Protein AF-A0A0F2PE02-F1 (afdb_monomer_lite)

Structure (mmCIF, N/CA/C/O backbone):
data_AF-A0A0F2PE02-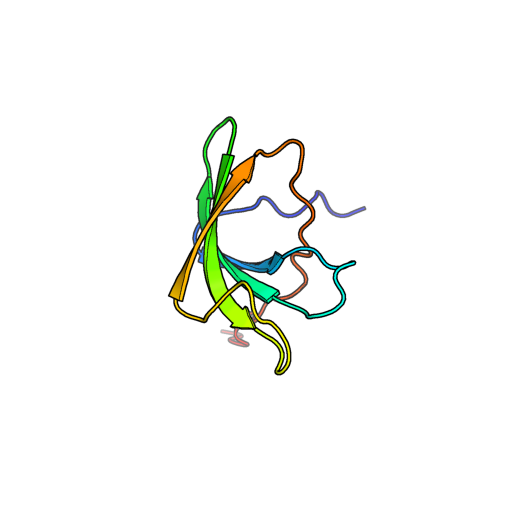F1
#
_entry.id   AF-A0A0F2PE02-F1
#
loop_
_atom_site.group_PDB
_atom_site.id
_atom_site.type_symbol
_atom_site.label_atom_id
_atom_site.label_alt_id
_atom_site.label_comp_id
_atom_site.label_asym_id
_atom_site.label_entity_id
_atom_site.label_seq_id
_atom_site.pdbx_PDB_ins_code
_atom_site.Cartn_x
_atom_site.Cartn_y
_atom_site.Cartn_z
_atom_site.occupancy
_atom_site.B_iso_or_equiv
_atom_site.auth_seq_id
_atom_site.auth_comp_id
_atom_site.auth_asym_id
_atom_site.auth_atom_id
_atom_site.pdbx_PDB_model_num
ATOM 1 N N . MET A 1 1 ? 24.448 -3.444 9.204 1.00 38.97 1 MET A N 1
ATOM 2 C CA . MET A 1 1 ? 23.306 -2.720 8.606 1.00 38.97 1 MET A CA 1
ATOM 3 C C . MET A 1 1 ? 22.496 -3.757 7.845 1.00 38.97 1 MET A C 1
ATOM 5 O O . MET A 1 1 ? 22.996 -4.273 6.857 1.00 38.97 1 MET A O 1
ATOM 9 N N . ALA A 1 2 ? 21.361 -4.211 8.391 1.00 37.44 2 ALA A N 1
ATOM 10 C CA . ALA A 1 2 ? 20.570 -5.254 7.734 1.00 37.44 2 ALA A CA 1
ATOM 11 C C . ALA A 1 2 ? 20.116 -4.743 6.355 1.00 37.44 2 ALA A C 1
ATOM 13 O O . ALA A 1 2 ? 19.752 -3.565 6.262 1.00 37.44 2 ALA A O 1
ATOM 14 N N . PRO A 1 3 ? 20.161 -5.569 5.293 1.00 41.03 3 PRO A N 1
ATOM 15 C CA . PRO A 1 3 ? 19.633 -5.159 4.001 1.00 41.03 3 PRO A CA 1
ATOM 16 C C . PRO A 1 3 ? 18.174 -4.723 4.190 1.00 41.03 3 PRO A C 1
ATOM 18 O O . PRO A 1 3 ? 17.474 -5.327 5.014 1.00 41.03 3 PRO A O 1
ATOM 21 N N . PRO A 1 4 ? 17.703 -3.678 3.485 1.00 53.16 4 PRO A N 1
ATOM 22 C CA . PRO A 1 4 ? 16.298 -3.304 3.536 1.00 53.16 4 PRO A CA 1
ATOM 23 C C . PRO A 1 4 ? 15.485 -4.554 3.203 1.00 53.16 4 PRO A C 1
ATOM 25 O O . PRO A 1 4 ? 15.630 -5.123 2.120 1.00 53.16 4 PRO A O 1
ATOM 28 N N . LYS A 1 5 ? 14.716 -5.036 4.187 1.00 60.94 5 LYS A N 1
ATOM 29 C CA . LYS A 1 5 ? 13.939 -6.271 4.079 1.00 60.94 5 LYS A CA 1
ATOM 30 C C . LYS A 1 5 ? 13.092 -6.149 2.816 1.00 60.94 5 LYS A C 1
ATOM 32 O O . LYS A 1 5 ? 12.345 -5.180 2.676 1.00 60.94 5 LYS A O 1
ATOM 37 N N . ALA A 1 6 ? 13.295 -7.058 1.865 1.00 67.56 6 ALA A N 1
ATOM 38 C CA . ALA A 1 6 ? 12.602 -7.001 0.589 1.00 67.56 6 ALA A CA 1
ATOM 39 C C . ALA A 1 6 ? 11.092 -6.966 0.850 1.00 67.56 6 ALA A C 1
ATOM 41 O O . ALA A 1 6 ? 10.573 -7.782 1.611 1.00 67.56 6 ALA A O 1
ATOM 42 N N . LEU A 1 7 ? 10.395 -6.004 0.245 1.00 78.94 7 LEU A N 1
ATOM 43 C CA . LEU A 1 7 ? 8.939 -5.986 0.269 1.00 78.94 7 LEU A CA 1
ATOM 44 C C . LEU A 1 7 ? 8.467 -7.157 -0.579 1.00 78.94 7 LEU A C 1
ATOM 46 O O . LEU A 1 7 ? 8.665 -7.161 -1.792 1.00 78.94 7 LEU A O 1
ATOM 50 N N . LEU A 1 8 ? 7.899 -8.156 0.081 1.00 86.56 8 LEU A N 1
ATOM 51 C CA . LEU A 1 8 ? 7.323 -9.337 -0.545 1.00 86.56 8 LEU A CA 1
ATOM 52 C C . LEU A 1 8 ? 5.808 -9.318 -0.337 1.00 86.56 8 LEU A C 1
ATOM 54 O O . LEU A 1 8 ? 5.362 -8.824 0.706 1.00 86.56 8 LEU A O 1
ATOM 58 N N . PRO A 1 9 ? 5.015 -9.869 -1.271 1.00 89.50 9 PRO A N 1
ATOM 59 C CA . PRO A 1 9 ? 3.603 -10.151 -1.029 1.00 89.50 9 PRO A CA 1
ATOM 60 C C . PRO A 1 9 ? 3.384 -10.816 0.339 1.00 89.50 9 PRO A C 1
ATOM 62 O O 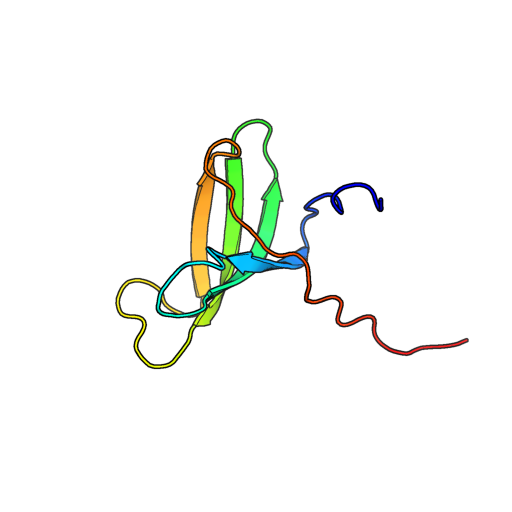. PRO A 1 9 ? 4.141 -11.700 0.734 1.00 89.50 9 PRO A O 1
ATOM 65 N N . GLY A 1 10 ? 2.386 -10.347 1.086 1.00 88.38 10 GLY A N 1
ATOM 66 C CA . GLY A 1 10 ? 2.097 -10.779 2.457 1.00 88.38 10 GLY A CA 1
ATOM 67 C C . GLY A 1 10 ? 2.830 -10.002 3.559 1.00 88.38 10 GLY A C 1
ATOM 68 O O . GLY A 1 10 ? 2.479 -10.138 4.731 1.00 88.38 10 GLY A O 1
ATOM 69 N N . THR A 1 11 ? 3.804 -9.147 3.227 1.00 88.81 11 THR A N 1
ATOM 70 C CA . THR A 1 11 ? 4.521 -8.345 4.235 1.00 88.81 11 THR A CA 1
ATOM 71 C C . THR A 1 11 ? 3.610 -7.263 4.807 1.00 88.81 11 THR A C 1
ATOM 73 O O . THR A 1 11 ? 3.057 -6.462 4.054 1.00 88.81 11 THR A O 1
ATOM 76 N N . LYS A 1 12 ? 3.492 -7.196 6.137 1.00 89.00 12 LYS A N 1
ATOM 77 C CA . LYS A 1 12 ? 2.799 -6.106 6.834 1.00 89.00 12 LYS A CA 1
ATOM 78 C C . LYS A 1 12 ? 3.732 -4.912 7.001 1.00 89.00 12 LYS A C 1
ATOM 80 O O . LYS A 1 12 ? 4.870 -5.055 7.451 1.00 89.00 12 LYS A O 1
ATOM 85 N N . VAL A 1 13 ? 3.245 -3.730 6.658 1.00 88.31 13 VAL A N 1
ATOM 86 C CA . VAL A 1 13 ? 4.012 -2.488 6.709 1.00 88.31 13 VAL A CA 1
ATOM 87 C C . VAL A 1 13 ? 3.179 -1.357 7.288 1.00 88.31 13 VAL A C 1
ATOM 89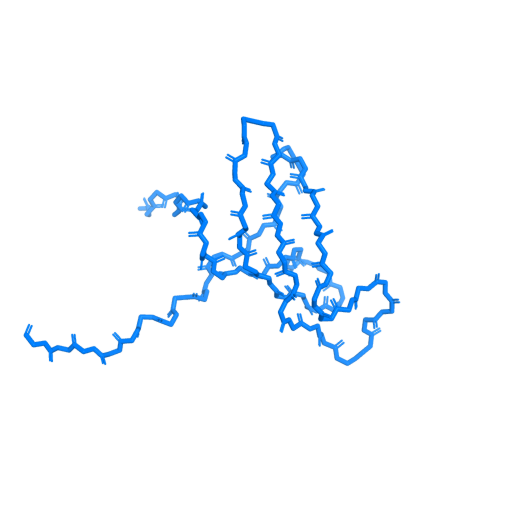 O O . VAL A 1 13 ? 1.956 -1.331 7.156 1.00 88.31 13 VAL A O 1
ATOM 92 N N . GLN A 1 14 ? 3.866 -0.391 7.886 1.00 89.69 14 GLN A N 1
ATOM 93 C CA . GLN A 1 14 ? 3.302 0.930 8.122 1.00 89.69 14 GLN A CA 1
ATOM 94 C C . GLN A 1 14 ? 3.543 1.788 6.880 1.00 89.69 14 GLN A C 1
ATOM 96 O O . GLN A 1 14 ? 4.693 1.966 6.460 1.00 89.69 14 GLN A O 1
ATOM 101 N N . LEU A 1 15 ? 2.464 2.297 6.298 1.00 87.06 15 LEU A N 1
ATOM 102 C CA . LEU A 1 15 ? 2.492 3.220 5.171 1.00 87.06 15 LEU A CA 1
ATOM 103 C C . LEU A 1 15 ? 2.656 4.651 5.687 1.00 87.06 15 LEU A C 1
ATOM 105 O O . LEU A 1 15 ? 2.037 5.020 6.682 1.00 87.06 15 LEU A O 1
ATOM 109 N N . TRP A 1 16 ? 3.491 5.438 5.005 1.00 87.88 16 TRP A N 1
ATOM 110 C CA . TRP A 1 16 ? 3.758 6.849 5.310 1.00 87.88 16 TRP A CA 1
ATOM 111 C C . TRP A 1 16 ? 4.043 7.096 6.803 1.00 87.88 16 TRP A C 1
ATOM 113 O O . TRP A 1 16 ? 3.275 7.758 7.491 1.00 87.88 16 TRP A O 1
ATOM 123 N N . PRO A 1 17 ? 5.173 6.605 7.342 1.00 80.31 17 PRO A N 1
ATOM 124 C CA . PRO A 1 17 ? 5.462 6.677 8.779 1.00 80.31 17 PRO A CA 1
ATOM 125 C C . PRO A 1 17 ? 5.623 8.107 9.332 1.00 80.31 17 PRO A C 1
ATOM 127 O O . PRO A 1 17 ? 5.772 8.276 10.537 1.00 80.31 17 PRO A O 1
ATOM 130 N N . LYS A 1 18 ? 5.635 9.127 8.465 1.00 81.94 18 LYS A N 1
ATOM 131 C CA . LYS A 1 18 ? 5.683 10.550 8.832 1.00 81.94 18 LYS A CA 1
ATOM 132 C C . LYS A 1 18 ? 4.316 11.242 8.781 1.00 81.94 18 LYS A C 1
ATOM 134 O O . LYS A 1 18 ? 4.253 12.447 8.996 1.00 81.94 18 LYS A O 1
ATOM 139 N N . ASP A 1 19 ? 3.264 10.511 8.434 1.00 83.25 19 ASP A N 1
ATOM 140 C CA . ASP A 1 19 ? 1.917 11.054 8.324 1.00 83.25 19 ASP A CA 1
ATOM 141 C C . ASP A 1 19 ? 1.277 11.237 9.707 1.00 83.25 19 ASP A C 1
ATOM 143 O O . ASP A 1 19 ? 1.669 10.577 10.672 1.00 83.25 19 ASP A O 1
ATOM 147 N N . THR A 1 20 ? 0.297 12.139 9.801 1.00 83.88 20 THR A N 1
ATOM 148 C CA . THR A 1 20 ? -0.385 12.467 11.064 1.00 83.88 20 THR A CA 1
ATOM 149 C C . THR A 1 20 ? -1.164 11.283 11.627 1.00 83.88 20 THR A C 1
ATOM 151 O O . THR A 1 20 ? -1.187 11.102 12.840 1.00 83.88 20 THR A O 1
ATOM 154 N N . TYR A 1 21 ? -1.767 10.470 10.757 1.00 86.69 21 TYR A N 1
ATOM 155 C CA . TYR A 1 21 ? -2.511 9.276 11.149 1.00 86.69 21 TYR A CA 1
ATOM 156 C C . TYR A 1 21 ? -1.845 8.042 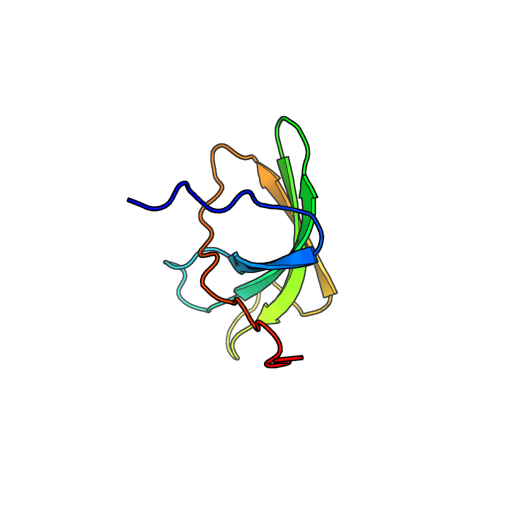10.562 1.00 86.69 21 TYR A C 1
ATOM 158 O O . TYR A 1 21 ? -1.662 7.928 9.343 1.00 86.69 21 TYR A O 1
ATOM 166 N N . TYR A 1 22 ? -1.482 7.095 11.421 1.00 87.12 22 TYR A N 1
ATOM 167 C CA . TYR A 1 22 ? -0.829 5.881 10.960 1.00 87.12 22 TYR A CA 1
ATOM 168 C C . TYR A 1 22 ? -1.781 4.992 10.169 1.00 87.12 22 TYR A C 1
ATOM 170 O O . TYR A 1 22 ? -2.956 4.818 10.494 1.00 87.12 22 TYR A O 1
ATOM 178 N N . LYS A 1 23 ? -1.229 4.417 9.103 1.00 89.88 23 LYS A N 1
ATOM 179 C CA . LYS A 1 23 ? -1.918 3.506 8.197 1.00 89.88 23 LYS A CA 1
ATOM 180 C C . LYS A 1 23 ? -1.083 2.251 8.090 1.00 89.88 23 LYS A C 1
ATOM 182 O O . LYS A 1 23 ? 0.131 2.312 7.874 1.00 89.88 23 LYS A O 1
ATOM 187 N N . TYR A 1 24 ? -1.731 1.113 8.222 1.00 91.44 24 TYR A N 1
ATOM 188 C CA . TYR A 1 24 ? -1.087 -0.182 8.139 1.00 91.44 24 TYR A CA 1
ATOM 189 C C . TYR A 1 24 ? -1.693 -0.949 6.984 1.00 91.44 24 TYR A C 1
ATOM 191 O O . TYR A 1 24 ? -2.904 -0.923 6.758 1.00 91.44 24 TYR A O 1
ATOM 199 N N . GLY A 1 25 ? -0.838 -1.633 6.244 1.00 91.81 25 GLY A N 1
ATOM 200 C CA . GLY A 1 25 ? -1.271 -2.426 5.114 1.00 91.81 25 GLY A CA 1
ATOM 201 C C . GLY A 1 25 ? -0.403 -3.645 4.907 1.00 91.81 25 GLY A C 1
ATOM 202 O O . GLY A 1 25 ? 0.695 -3.770 5.452 1.00 91.81 25 GLY A O 1
ATOM 203 N N . VAL A 1 26 ? -0.914 -4.550 4.090 1.00 92.88 26 VAL A N 1
ATOM 204 C CA . VAL A 1 26 ? -0.198 -5.726 3.619 1.00 92.88 26 VAL A CA 1
ATOM 205 C C . VAL A 1 26 ? 0.169 -5.540 2.154 1.00 92.88 26 VAL A C 1
ATOM 207 O O . VAL A 1 26 ? -0.643 -5.069 1.359 1.00 92.88 26 VAL A O 1
ATOM 210 N N . VAL A 1 27 ? 1.396 -5.896 1.783 1.00 92.19 27 VAL A N 1
ATOM 211 C CA . VAL A 1 27 ? 1.817 -5.937 0.379 1.00 92.19 27 VAL A CA 1
ATOM 212 C C . VAL A 1 27 ? 0.996 -7.003 -0.343 1.00 92.19 27 VAL A C 1
ATOM 214 O O . VAL A 1 27 ? 0.994 -8.163 0.060 1.00 92.19 27 VAL A O 1
ATOM 217 N N . VAL A 1 28 ? 0.325 -6.628 -1.425 1.00 93.38 28 VAL A N 1
ATOM 218 C CA . VAL A 1 28 ? -0.413 -7.559 -2.289 1.00 93.38 28 VAL A CA 1
ATOM 219 C C . VAL A 1 28 ? 0.461 -7.963 -3.468 1.00 93.38 28 VAL A C 1
ATOM 221 O O . VAL A 1 28 ? 0.699 -9.146 -3.690 1.00 93.38 28 VAL A O 1
ATOM 224 N N . THR A 1 29 ? 1.002 -6.972 -4.178 1.00 92.56 29 THR A N 1
ATOM 225 C CA . THR A 1 29 ? 1.780 -7.189 -5.402 1.00 92.56 29 THR A CA 1
ATOM 226 C C . THR A 1 29 ? 2.951 -6.224 -5.452 1.00 92.56 29 THR A C 1
ATOM 228 O O . THR A 1 29 ? 2.844 -5.075 -5.020 1.00 92.56 29 THR A O 1
ATOM 231 N N . VAL A 1 30 ? 4.075 -6.686 -5.993 1.00 89.50 30 VAL A N 1
ATOM 232 C CA . VAL A 1 30 ? 5.289 -5.889 -6.168 1.00 89.50 30 VAL A CA 1
ATOM 233 C C . VAL A 1 30 ? 5.673 -5.939 -7.637 1.00 89.50 30 VAL A C 1
ATOM 235 O O . VAL A 1 30 ? 6.141 -6.960 -8.132 1.00 89.50 30 VAL A O 1
ATOM 238 N N . ASP A 1 31 ? 5.495 -4.819 -8.321 1.00 89.12 31 ASP A N 1
ATOM 239 C CA . ASP A 1 31 ? 5.911 -4.633 -9.702 1.00 89.12 31 ASP A CA 1
ATOM 240 C C . ASP A 1 31 ? 7.288 -3.958 -9.777 1.00 89.12 31 ASP A C 1
ATOM 242 O O . ASP A 1 31 ? 7.865 -3.470 -8.792 1.00 89.12 31 ASP A O 1
ATOM 246 N N . ARG A 1 32 ? 7.826 -3.870 -10.998 1.00 86.75 32 ARG A N 1
ATOM 247 C CA . ARG A 1 32 ? 9.075 -3.135 -11.257 1.00 86.75 32 ARG A CA 1
ATOM 248 C C . ARG A 1 32 ? 8.965 -1.652 -10.898 1.00 86.75 32 ARG A C 1
ATOM 250 O O . ARG A 1 32 ? 9.933 -1.077 -10.419 1.00 86.75 32 ARG A O 1
ATOM 257 N N . GLN A 1 33 ? 7.796 -1.048 -11.106 1.00 89.31 33 GLN A N 1
ATOM 258 C CA . GLN A 1 33 ? 7.584 0.392 -10.915 1.00 89.31 33 GLN A CA 1
ATOM 259 C C . GLN A 1 33 ? 6.709 0.732 -9.704 1.00 89.31 33 GLN A C 1
ATOM 261 O O . GLN A 1 33 ? 6.824 1.830 -9.166 1.00 89.31 33 GLN A O 1
ATOM 266 N N . HIS A 1 34 ? 5.861 -0.193 -9.254 1.00 90.31 34 HIS A N 1
ATOM 267 C CA . HIS A 1 34 ? 4.844 0.070 -8.239 1.00 90.31 34 HIS A CA 1
ATOM 268 C C . HIS A 1 34 ? 4.797 -1.041 -7.197 1.00 90.31 34 HIS A C 1
ATOM 270 O O . HIS A 1 34 ? 5.202 -2.169 -7.460 1.00 90.31 34 HIS A O 1
ATOM 276 N N . VAL A 1 35 ? 4.273 -0.719 -6.023 1.00 91.19 35 VAL A N 1
ATOM 277 C CA . VAL A 1 35 ? 3.900 -1.692 -5.003 1.00 91.19 35 VAL A CA 1
ATOM 278 C C . VAL A 1 35 ? 2.447 -1.447 -4.635 1.00 91.19 35 VAL A C 1
ATOM 280 O O . VAL A 1 35 ? 2.054 -0.311 -4.361 1.00 91.19 35 VAL A O 1
ATOM 283 N N . THR A 1 36 ? 1.654 -2.508 -4.661 1.00 93.81 36 THR A N 1
ATOM 284 C CA . THR A 1 36 ? 0.246 -2.476 -4.282 1.00 93.81 36 THR A CA 1
ATOM 285 C C . THR A 1 36 ? 0.100 -2.989 -2.860 1.00 93.81 36 THR A C 1
ATOM 287 O O . THR A 1 36 ? 0.604 -4.063 -2.526 1.00 93.81 36 THR A O 1
ATOM 290 N N . PHE A 1 37 ? -0.625 -2.241 -2.041 1.00 94.00 37 PHE A N 1
ATOM 291 C CA . PHE A 1 37 ? -0.928 -2.558 -0.656 1.00 94.00 37 PHE A CA 1
ATOM 292 C C . PHE A 1 37 ? -2.432 -2.661 -0.463 1.00 94.00 37 PHE A C 1
ATOM 294 O O . PHE A 1 37 ? -3.187 -1.918 -1.084 1.00 94.00 37 PHE A O 1
ATOM 301 N N . LYS A 1 38 ? -2.856 -3.545 0.433 1.00 95.38 38 LYS A N 1
ATOM 302 C CA . LYS A 1 38 ? -4.208 -3.548 0.983 1.00 95.38 38 LYS A CA 1
ATOM 303 C C . LYS A 1 38 ? -4.151 -2.986 2.392 1.00 95.38 38 LYS A C 1
ATOM 305 O O . LYS A 1 38 ? -3.406 -3.515 3.216 1.00 95.38 38 LYS A O 1
ATOM 310 N N . ILE A 1 39 ? -4.910 -1.935 2.665 1.00 94.00 39 ILE A N 1
ATOM 311 C CA . ILE A 1 39 ? -5.000 -1.339 3.994 1.00 94.00 39 ILE A CA 1
ATOM 312 C C . ILE A 1 39 ? -5.725 -2.313 4.916 1.00 94.00 39 ILE A C 1
ATOM 314 O O . ILE A 1 39 ? -6.770 -2.865 4.573 1.00 94.00 39 ILE A O 1
ATOM 318 N N . THR A 1 40 ? -5.133 -2.556 6.078 1.00 93.50 40 THR A N 1
ATOM 319 C CA . THR A 1 40 ? -5.651 -3.487 7.085 1.00 93.50 40 THR A CA 1
ATOM 320 C C . THR A 1 40 ? -5.985 -2.808 8.399 1.00 93.50 40 THR A C 1
ATOM 322 O O . THR A 1 40 ? -6.580 -3.458 9.238 1.00 93.50 40 THR A O 1
ATOM 325 N N . MET A 1 41 ? -5.521 -1.575 8.620 1.00 91.88 41 MET A N 1
ATOM 326 C CA . MET A 1 41 ? -5.844 -0.782 9.805 1.00 91.88 41 MET A CA 1
ATOM 327 C C . MET A 1 41 ? -5.502 0.685 9.538 1.00 91.88 41 MET A C 1
ATOM 329 O O . MET A 1 41 ? -4.470 0.979 8.926 1.00 91.88 41 MET A O 1
ATOM 333 N N . VAL A 1 42 ? -6.329 1.596 10.036 1.00 92.19 42 VAL A N 1
ATOM 334 C CA . VAL A 1 42 ? -6.067 3.041 10.044 1.00 92.19 42 VAL A CA 1
ATOM 335 C C . VAL A 1 42 ? -6.345 3.595 11.437 1.00 92.19 42 VAL A C 1
ATOM 337 O O . VAL A 1 42 ? -7.207 3.079 12.147 1.00 92.19 42 VAL A O 1
ATOM 340 N N . GLU A 1 43 ? -5.598 4.614 11.852 1.00 88.38 43 GLU A N 1
ATOM 341 C CA . GLU A 1 43 ? -5.852 5.286 13.128 1.00 88.38 43 GLU A CA 1
ATOM 342 C C . GLU A 1 43 ? -7.188 6.049 13.126 1.00 88.38 43 GLU A C 1
ATOM 344 O O . GLU A 1 43 ? -7.588 6.607 12.094 1.00 88.38 43 GLU A O 1
ATOM 349 N N . PRO A 1 44 ? -7.868 6.130 14.287 1.00 77.56 44 PRO A N 1
ATOM 350 C CA . PRO A 1 44 ? -9.104 6.887 14.427 1.00 77.56 44 PRO A CA 1
ATOM 351 C C . PRO A 1 44 ? -8.824 8.380 14.205 1.00 77.56 44 PRO A C 1
ATOM 353 O O . PRO A 1 44 ? -8.203 9.050 15.027 1.00 77.56 44 PRO A O 1
ATOM 356 N N . GLY A 1 45 ? -9.273 8.895 13.063 1.00 84.44 45 GLY A N 1
ATOM 357 C CA . GLY A 1 45 ? -8.995 10.261 12.609 1.00 84.44 45 GLY A CA 1
ATOM 358 C C . GLY A 1 45 ? -8.584 10.332 11.142 1.00 84.44 45 GLY A C 1
ATOM 359 O O . GLY A 1 45 ? -8.732 11.389 10.525 1.00 84.44 45 GLY A O 1
ATOM 360 N N . GLU A 1 46 ? -8.155 9.208 10.561 1.00 86.88 46 GLU A N 1
ATOM 361 C CA . GLU A 1 46 ? -7.943 9.118 9.122 1.00 86.88 46 GLU A CA 1
ATOM 362 C C . GLU A 1 46 ? -9.271 9.263 8.362 1.00 86.88 46 GLU A C 1
ATOM 364 O O . GLU A 1 46 ? -10.268 8.628 8.704 1.00 86.88 46 GLU A O 1
ATOM 369 N N . LYS A 1 47 ? -9.287 10.114 7.330 1.00 87.94 47 LYS A N 1
ATOM 370 C CA . LYS A 1 47 ? -10.494 10.421 6.537 1.00 87.94 47 LYS A CA 1
ATOM 371 C C . LYS A 1 47 ? -10.395 9.984 5.080 1.00 87.94 47 LYS A C 1
ATOM 373 O O . LYS A 1 47 ? -11.418 9.925 4.406 1.00 87.94 47 LYS A O 1
ATOM 378 N N . HIS A 1 48 ? -9.187 9.735 4.583 1.00 86.19 48 HIS A N 1
ATOM 379 C CA . HIS A 1 48 ? -8.948 9.462 3.165 1.00 86.19 48 HIS A CA 1
ATOM 380 C C . HIS A 1 48 ? -8.857 7.973 2.856 1.00 86.19 48 HIS A C 1
ATOM 382 O O . HIS A 1 48 ? -8.995 7.591 1.699 1.00 86.19 48 HIS A O 1
ATOM 388 N N . TYR A 1 49 ? -8.593 7.154 3.872 1.00 88.56 49 TYR A N 1
ATOM 389 C CA . TYR A 1 49 ? -8.332 5.734 3.716 1.00 88.56 49 TYR A CA 1
ATOM 390 C C . TYR A 1 49 ? -9.121 4.920 4.728 1.00 88.56 49 TYR A C 1
ATOM 392 O O . TYR A 1 49 ? -9.219 5.298 5.897 1.00 88.56 49 TYR A O 1
ATOM 400 N N . CYS A 1 50 ? -9.597 3.768 4.278 1.00 90.19 50 CYS A N 1
ATOM 401 C CA . CYS A 1 50 ? -10.370 2.822 5.063 1.00 90.19 50 CYS A CA 1
ATOM 402 C C . CYS A 1 50 ? -9.730 1.430 5.046 1.00 90.19 50 CYS A C 1
ATOM 404 O O . CYS A 1 50 ? -8.954 1.064 4.158 1.00 90.19 50 CYS A O 1
ATOM 406 N N . GLU A 1 51 ? -10.080 0.614 6.038 1.00 92.25 51 GLU A N 1
ATOM 407 C CA . GLU A 1 51 ? -9.731 -0.804 6.034 1.00 92.25 51 GLU A CA 1
ATOM 408 C C . GLU A 1 51 ? -10.323 -1.501 4.802 1.00 92.25 51 GLU A C 1
ATOM 410 O O . GLU A 1 51 ? -11.506 -1.372 4.496 1.00 92.25 51 GLU A O 1
ATOM 415 N N . GLY A 1 52 ? -9.489 -2.258 4.091 1.00 92.31 52 GLY A N 1
ATOM 416 C CA . GLY A 1 52 ? -9.853 -2.932 2.849 1.00 92.31 52 GLY A CA 1
ATOM 417 C C . GLY A 1 52 ? -9.424 -2.205 1.574 1.00 92.31 52 GLY A C 1
ATOM 418 O O . GLY A 1 52 ? -9.347 -2.870 0.537 1.00 92.31 52 GLY A O 1
ATOM 419 N N . ASP A 1 53 ? -9.076 -0.917 1.647 1.00 94.00 53 ASP A N 1
ATOM 420 C CA . ASP A 1 53 ? -8.659 -0.135 0.480 1.00 94.00 53 ASP A CA 1
ATOM 421 C C . ASP A 1 53 ? -7.401 -0.694 -0.185 1.00 94.00 53 ASP A C 1
ATOM 423 O O . ASP A 1 53 ? -6.476 -1.176 0.475 1.00 94.00 53 ASP A O 1
ATOM 427 N N . ILE A 1 54 ? -7.345 -0.582 -1.513 1.00 94.44 54 ILE A N 1
ATOM 428 C CA . ILE A 1 54 ? -6.195 -0.993 -2.318 1.00 94.44 54 ILE A CA 1
ATOM 429 C C . ILE A 1 54 ? -5.440 0.247 -2.791 1.00 94.44 54 ILE A C 1
ATOM 431 O O . ILE A 1 54 ? -5.950 1.037 -3.581 1.00 94.44 54 ILE A O 1
ATOM 435 N N . VAL A 1 55 ? -4.194 0.392 -2.343 1.00 91.56 55 VAL A N 1
ATOM 436 C CA . VAL A 1 55 ? -3.340 1.541 -2.654 1.00 91.56 55 VAL A CA 1
ATOM 437 C C . VAL A 1 55 ? -2.158 1.097 -3.500 1.00 91.56 55 VAL A C 1
ATOM 439 O O . VAL A 1 55 ? -1.390 0.221 -3.105 1.00 91.56 55 VAL A O 1
ATOM 442 N N . LYS A 1 56 ? -1.968 1.738 -4.653 1.00 92.94 56 LYS A N 1
ATOM 443 C CA . LYS A 1 56 ? -0.816 1.518 -5.529 1.00 92.94 56 LYS A CA 1
ATOM 444 C C . LYS A 1 56 ? 0.160 2.682 -5.401 1.00 92.94 56 LYS A C 1
ATOM 446 O O . LYS A 1 56 ? -0.169 3.805 -5.767 1.00 92.94 56 LYS A O 1
ATOM 451 N N . ILE A 1 57 ? 1.364 2.408 -4.905 1.00 89.94 57 ILE A N 1
ATOM 452 C CA . ILE A 1 57 ? 2.391 3.425 -4.649 1.00 89.94 57 ILE A CA 1
ATOM 453 C C . ILE A 1 57 ? 3.581 3.183 -5.586 1.00 89.94 57 ILE A C 1
ATOM 455 O O . ILE A 1 57 ? 4.096 2.061 -5.636 1.00 89.94 57 ILE A O 1
ATOM 459 N N . PRO A 1 58 ? 4.051 4.189 -6.341 1.00 89.56 58 PRO A N 1
ATOM 460 C CA . PRO A 1 58 ? 5.266 4.050 -7.134 1.00 89.56 58 PRO A CA 1
ATOM 461 C C . PRO A 1 58 ? 6.484 3.871 -6.221 1.00 89.56 58 PRO A C 1
ATOM 463 O O . PRO A 1 58 ? 6.591 4.508 -5.173 1.00 89.56 58 PRO A O 1
ATOM 466 N N . ARG A 1 59 ? 7.444 3.031 -6.627 1.00 84.44 59 ARG A N 1
ATOM 467 C CA . ARG A 1 59 ? 8.640 2.725 -5.814 1.00 84.44 59 ARG A CA 1
ATOM 468 C C . ARG A 1 59 ? 9.465 3.969 -5.469 1.00 84.44 59 ARG A C 1
ATOM 470 O O . ARG A 1 59 ? 10.108 3.986 -4.428 1.00 84.44 59 ARG A O 1
ATOM 477 N N . SER A 1 60 ? 9.418 5.004 -6.308 1.00 84.12 60 SER A N 1
ATOM 478 C CA . SER A 1 60 ? 10.079 6.295 -6.076 1.00 84.12 60 SER A CA 1
ATOM 479 C C . SER A 1 60 ? 9.487 7.096 -4.912 1.00 84.12 60 SER A C 1
ATOM 481 O O . SER A 1 60 ? 10.204 7.884 -4.308 1.00 84.12 60 SER A O 1
ATOM 483 N N . MET A 1 61 ? 8.209 6.891 -4.581 1.00 83.19 61 MET A N 1
ATOM 484 C CA . MET A 1 61 ? 7.510 7.569 -3.477 1.00 83.19 61 MET A CA 1
ATOM 485 C C . MET A 1 61 ? 7.289 6.643 -2.276 1.00 83.19 61 MET A C 1
ATOM 487 O O . MET A 1 61 ? 6.494 6.932 -1.379 1.00 83.19 61 MET A O 1
ATOM 491 N N . LEU A 1 62 ? 7.947 5.484 -2.276 1.00 81.88 62 LEU A N 1
ATOM 492 C CA . LEU A 1 62 ? 7.671 4.438 -1.316 1.00 81.88 62 LEU A CA 1
ATOM 493 C C . LEU A 1 62 ? 8.361 4.719 0.018 1.00 81.88 62 LEU A C 1
ATOM 495 O O . LEU A 1 62 ? 9.536 4.415 0.219 1.00 81.88 62 LEU A O 1
ATOM 499 N N . HIS A 1 63 ? 7.586 5.256 0.954 1.00 81.44 63 HIS A N 1
ATOM 500 C CA . HIS A 1 63 ? 8.002 5.478 2.333 1.00 81.44 63 HIS A CA 1
ATOM 501 C C . HIS A 1 63 ? 7.232 4.531 3.248 1.00 81.44 63 HIS A C 1
ATOM 503 O O . HIS A 1 63 ? 6.101 4.816 3.643 1.00 81.44 63 HIS A O 1
ATOM 509 N N . VAL A 1 64 ? 7.841 3.387 3.567 1.00 80.56 64 VAL A N 1
ATOM 510 C CA . VAL A 1 64 ? 7.223 2.355 4.407 1.00 80.56 64 VAL A CA 1
ATOM 511 C C . VAL A 1 64 ? 8.174 1.870 5.494 1.00 80.56 64 VAL A C 1
ATOM 513 O O . VAL A 1 64 ? 9.382 1.767 5.279 1.00 80.56 64 VAL A O 1
ATOM 516 N N . CYS A 1 65 ? 7.622 1.545 6.661 1.00 76.56 65 CYS A N 1
ATOM 517 C CA . CYS A 1 65 ? 8.357 0.938 7.768 1.00 76.56 65 CYS A CA 1
ATOM 518 C C . CYS A 1 65 ? 7.948 -0.535 7.909 1.00 76.56 65 CYS A C 1
ATOM 520 O O . CYS A 1 65 ? 6.814 -0.845 8.269 1.00 76.56 65 CYS A O 1
ATOM 522 N N . SER A 1 66 ? 8.881 -1.458 7.657 1.00 64.75 66 SER A N 1
ATOM 523 C CA . SER A 1 66 ? 8.657 -2.916 7.736 1.00 64.75 66 SER A CA 1
ATOM 524 C C . SER A 1 66 ? 8.729 -3.471 9.173 1.00 64.75 66 SER A C 1
ATOM 526 O O . SER A 1 66 ? 9.059 -4.641 9.368 1.00 64.75 66 SER A O 1
ATOM 528 N N . ARG A 1 67 ? 8.471 -2.659 10.209 1.00 56.72 67 ARG A N 1
ATOM 529 C CA . ARG A 1 67 ? 8.706 -3.064 11.611 1.00 56.72 67 ARG A CA 1
ATOM 530 C C . ARG A 1 67 ? 7.661 -4.046 12.175 1.00 56.72 67 ARG A C 1
ATOM 532 O O . ARG A 1 67 ? 7.788 -4.460 13.318 1.00 56.72 67 ARG A O 1
ATOM 539 N N . PHE A 1 68 ? 6.684 -4.485 11.383 1.00 48.28 68 PHE A N 1
ATOM 540 C CA . PHE A 1 68 ? 5.680 -5.462 11.812 1.00 48.28 68 PHE A CA 1
ATOM 541 C C . PHE A 1 68 ? 6.046 -6.869 11.348 1.00 48.28 68 PHE A C 1
ATOM 543 O O . PHE A 1 68 ? 5.422 -7.448 10.463 1.00 48.28 68 PHE A O 1
ATOM 550 N N . ASP A 1 69 ? 7.080 -7.422 11.975 1.00 42.41 69 ASP A N 1
ATOM 551 C CA . ASP A 1 69 ? 7.312 -8.860 11.982 1.00 42.41 69 ASP A CA 1
ATOM 552 C C . ASP A 1 69 ? 6.539 -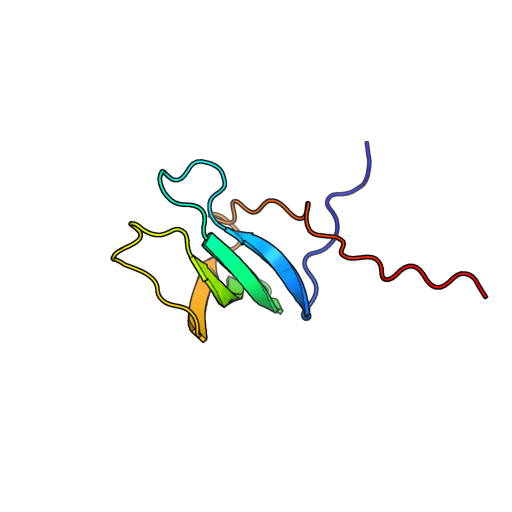9.425 13.177 1.00 42.41 69 ASP A C 1
ATOM 554 O O . ASP A 1 69 ? 7.061 -9.507 14.285 1.00 42.41 69 ASP A O 1
ATOM 558 N N . VAL A 1 70 ? 5.273 -9.803 12.979 1.00 43.47 70 VAL A N 1
ATOM 559 C CA . VAL A 1 70 ? 4.682 -10.822 13.857 1.00 43.47 70 VAL A CA 1
ATOM 560 C C . VAL A 1 70 ? 5.286 -12.140 13.386 1.00 43.47 70 VAL A C 1
ATOM 562 O O . VAL A 1 70 ? 4.640 -12.923 12.692 1.00 43.47 70 VAL A O 1
ATOM 565 N N . ARG A 1 71 ? 6.574 -12.348 13.685 1.00 42.69 71 ARG A N 1
ATOM 566 C CA . ARG A 1 71 ? 7.130 -13.693 13.727 1.00 42.69 71 ARG A CA 1
ATOM 567 C C . ARG A 1 71 ? 6.318 -14.388 14.801 1.00 42.69 71 ARG A C 1
ATOM 569 O O . ARG A 1 71 ? 6.465 -14.090 15.984 1.00 42.69 71 ARG A O 1
ATOM 576 N N . GLY A 1 72 ? 5.394 -15.235 14.359 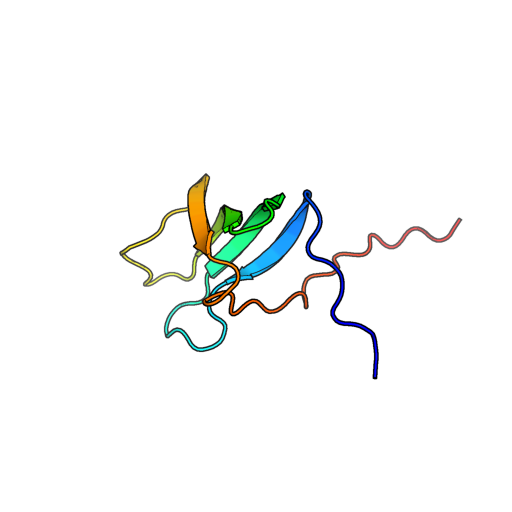1.00 38.53 72 GLY A N 1
ATOM 577 C CA . GLY A 1 72 ? 4.812 -16.236 15.223 1.00 38.53 72 GLY A CA 1
ATOM 578 C C . GLY A 1 72 ? 5.966 -16.935 15.922 1.00 38.53 72 GLY A C 1
ATOM 579 O O . GLY A 1 72 ? 6.853 -17.492 15.275 1.00 38.53 72 GLY A O 1
ATOM 580 N N . SER A 1 73 ? 5.985 -16.821 17.241 1.00 47.75 73 SER A N 1
ATOM 581 C CA . SER A 1 73 ? 6.692 -17.752 18.091 1.00 47.75 73 SER A CA 1
ATOM 582 C C . SER A 1 73 ? 6.196 -19.147 17.730 1.00 47.75 73 SER A C 1
ATOM 584 O O . SER A 1 73 ? 5.064 -19.497 18.039 1.00 47.75 73 SER A O 1
ATOM 586 N N . SER A 1 74 ? 7.029 -19.922 17.054 1.00 47.62 74 SER A N 1
ATOM 587 C CA . SER A 1 74 ? 7.021 -21.371 17.181 1.00 47.62 74 SER A CA 1
ATOM 588 C C . SER A 1 74 ? 8.468 -21.804 17.029 1.00 47.62 74 SER A C 1
ATOM 590 O O . SER A 1 74 ? 9.014 -21.854 15.930 1.00 47.62 74 SER A O 1
ATOM 592 N N . PHE A 1 75 ? 9.110 -21.966 18.182 1.00 48.16 75 PHE A N 1
ATOM 593 C CA . PHE A 1 75 ? 10.198 -22.916 18.317 1.00 48.16 75 PHE A CA 1
ATOM 594 C C . PHE A 1 75 ? 9.570 -24.300 18.131 1.00 48.16 75 PHE A C 1
ATOM 596 O O . PHE A 1 75 ? 8.666 -24.646 18.891 1.00 48.16 75 PHE A O 1
ATOM 603 N N . ASP A 1 76 ? 10.019 -25.029 17.119 1.00 43.47 76 ASP A N 1
ATOM 604 C CA . ASP A 1 76 ? 10.141 -26.486 17.153 1.00 43.47 76 ASP A CA 1
ATOM 605 C C . ASP A 1 76 ? 11.524 -26.823 16.583 1.00 43.47 76 ASP A C 1
ATOM 607 O O . ASP A 1 76 ? 11.849 -26.269 15.502 1.00 43.47 76 ASP A O 1
#

pLDDT: mean 79.4, std 17.62, range [37.44, 95.38]

Radius of gyration: 13.03 Å; chains: 1; bounding box: 34×39×30 Å

Sequence (76 aa):
MAPPKALLPGTKVQLWPKDTYYKYGVVVTVDRQHVTFKITMVEPGEKHYCEGDIVKIPRSMLHVCSRFDVRGSSFD

Foldseek 3Di:
DDDPPDQDAQQKKWFPPVDPKIWIWGFHDDDPFKTKTATQDIGDPDDPDDHGDIDIGTPVRGDIDSPPPPPPDDDD

Secondary structure (DSSP, 8-state):
--------TT-EEEE-TTSSS-EEEEEEEE-SSEEEEEEEEE-TT--S--TT-EEEEEGGG--EE-----------